Protein AF-A0A938M442-F1 (afdb_monomer_lite)

Secondary structure (DSSP, 8-state):
------------B--B-TTS-TTS--BTTB-BS-HHHHHHH--TT-B-

Foldseek 3Di:
DDPPPPDPLPQDEFAEDCPADLPFPRDPVHHHNDPVSVVVVDDVSHYD

Sequence (48 aa):
MVCATGALALAETFYVSPSGNDKAAGSEREPFATLGRAEEALKPGDTV

Radius of gyration: 13.72 Å; chains: 1; bounding box: 35×14×37 Å

pLDDT: mean 81.54, std 16.54, range [45.19, 96.75]

Structure (mmCIF, N/CA/C/O backbone):
data_AF-A0A938M442-F1
#
_entry.id   AF-A0A938M442-F1
#
loop_
_atom_site.group_PDB
_atom_site.id
_atom_site.type_symbol
_atom_site.label_atom_id
_atom_site.label_alt_id
_atom_site.label_comp_id
_atom_site.label_asym_id
_atom_site.label_entity_id
_atom_site.label_seq_id
_atom_site.pdbx_PDB_ins_code
_atom_site.Cartn_x
_atom_site.Cartn_y
_atom_site.Cartn_z
_atom_site.occupancy
_atom_site.B_iso_or_equiv
_atom_site.auth_seq_id
_atom_site.auth_comp_id
_atom_site.auth_asym_id
_atom_site.auth_atom_id
_atom_site.pdbx_PDB_model_num
ATOM 1 N N . MET A 1 1 ? 25.046 -6.096 -29.313 1.00 56.34 1 MET A N 1
ATOM 2 C CA . MET A 1 1 ? 23.615 -6.410 -29.497 1.00 56.34 1 MET A CA 1
ATOM 3 C C . MET A 1 1 ? 23.006 -6.484 -28.103 1.00 56.34 1 MET A C 1
ATOM 5 O O . MET A 1 1 ? 23.181 -7.485 -27.426 1.00 56.34 1 MET A O 1
ATOM 9 N N . VAL A 1 2 ? 22.450 -5.374 -27.611 1.00 51.81 2 VAL A N 1
ATOM 10 C CA . VAL A 1 2 ? 21.780 -5.331 -26.302 1.00 51.81 2 VAL A CA 1
ATOM 11 C C . VAL A 1 2 ? 20.357 -5.815 -26.536 1.00 51.81 2 VAL A C 1
ATOM 13 O O . VAL A 1 2 ? 19.544 -5.095 -27.108 1.00 51.81 2 VAL A O 1
ATOM 16 N N . CYS A 1 3 ? 20.074 -7.059 -26.161 1.00 45.19 3 CYS A N 1
ATOM 17 C CA . CYS A 1 3 ? 18.705 -7.531 -26.042 1.00 45.19 3 CYS A CA 1
ATOM 18 C C . CYS A 1 3 ? 18.155 -6.925 -24.753 1.00 45.19 3 CYS A C 1
ATOM 20 O O . CYS A 1 3 ? 18.416 -7.440 -23.670 1.00 45.19 3 CYS A O 1
ATOM 22 N N . ALA A 1 4 ? 17.452 -5.798 -24.858 1.00 55.94 4 ALA A N 1
ATOM 23 C CA . ALA A 1 4 ? 16.576 -5.358 -23.788 1.00 55.94 4 ALA A CA 1
ATOM 24 C C . ALA A 1 4 ? 15.475 -6.416 -23.659 1.00 55.94 4 ALA A C 1
ATOM 26 O O . ALA A 1 4 ? 14.495 -6.414 -24.402 1.00 55.94 4 ALA A O 1
ATOM 27 N N . THR A 1 5 ? 15.673 -7.375 -22.759 1.00 54.16 5 THR A N 1
ATOM 28 C CA . THR A 1 5 ? 14.587 -8.162 -22.191 1.00 54.16 5 THR A CA 1
ATOM 29 C C . THR A 1 5 ? 13.651 -7.152 -21.546 1.00 54.16 5 THR A C 1
ATOM 31 O O . THR A 1 5 ? 13.965 -6.596 -20.496 1.00 54.16 5 THR A O 1
ATOM 34 N N . GLY A 1 6 ? 12.545 -6.838 -22.221 1.00 47.59 6 GLY A N 1
ATOM 35 C CA . GLY A 1 6 ? 11.475 -6.047 -21.638 1.00 47.59 6 GLY A CA 1
ATOM 36 C C . GLY A 1 6 ? 10.992 -6.781 -20.399 1.00 47.59 6 GLY A C 1
ATOM 37 O O . GLY A 1 6 ? 10.284 -7.780 -20.508 1.00 47.59 6 GLY A O 1
ATOM 38 N N . ALA A 1 7 ? 11.429 -6.331 -19.225 1.00 52.19 7 ALA A N 1
ATOM 39 C CA . ALA A 1 7 ? 10.768 -6.695 -17.993 1.00 52.19 7 ALA A CA 1
ATOM 40 C C . ALA A 1 7 ? 9.321 -6.234 -18.166 1.00 52.19 7 ALA A C 1
ATOM 42 O O . ALA A 1 7 ? 9.079 -5.053 -18.415 1.00 52.19 7 ALA A O 1
ATOM 43 N N . LEU A 1 8 ? 8.370 -7.166 -18.103 1.00 47.03 8 LEU A N 1
ATOM 44 C CA . LEU A 1 8 ? 6.996 -6.806 -17.793 1.00 47.03 8 LEU A CA 1
ATOM 45 C C . LEU A 1 8 ? 7.089 -5.935 -16.542 1.00 47.03 8 LEU A C 1
ATOM 47 O O . LEU A 1 8 ? 7.462 -6.433 -15.481 1.00 47.03 8 LEU A O 1
ATOM 51 N N . ALA A 1 9 ? 6.844 -4.635 -16.687 1.00 49.78 9 ALA A N 1
ATOM 52 C CA . ALA A 1 9 ? 6.531 -3.798 -15.550 1.00 49.78 9 ALA A CA 1
ATOM 53 C C . ALA A 1 9 ? 5.226 -4.375 -14.999 1.00 49.78 9 ALA A C 1
ATOM 55 O O . ALA A 1 9 ? 4.140 -4.046 -15.472 1.00 49.78 9 ALA A O 1
ATOM 56 N N . LEU A 1 10 ? 5.343 -5.335 -14.081 1.00 55.12 10 LEU A N 1
ATOM 57 C CA . LEU A 1 10 ? 4.270 -5.735 -13.188 1.00 55.12 10 LEU A CA 1
ATOM 58 C C . LEU A 1 10 ? 4.082 -4.552 -12.244 1.00 55.12 10 LEU A C 1
ATOM 60 O O . LEU A 1 10 ? 4.527 -4.608 -11.109 1.00 55.12 10 LEU A O 1
ATOM 64 N N . ALA A 1 11 ? 3.538 -3.454 -12.771 1.00 62.44 11 ALA A N 1
ATOM 65 C CA . ALA A 1 11 ? 3.054 -2.351 -11.970 1.00 62.44 11 ALA A CA 1
ATOM 66 C C . ALA A 1 11 ? 1.910 -2.926 -11.140 1.00 62.44 11 ALA A C 1
ATOM 68 O O . ALA A 1 11 ? 0.807 -3.143 -11.651 1.00 62.44 11 ALA A O 1
ATOM 69 N N . GLU A 1 12 ? 2.207 -3.292 -9.900 1.00 77.75 12 GLU A N 1
ATOM 70 C CA . GLU A 1 12 ? 1.209 -3.848 -9.005 1.00 77.75 12 GLU A CA 1
ATOM 71 C C . GLU A 1 12 ? 0.321 -2.688 -8.541 1.00 77.75 12 GLU A C 1
ATOM 73 O O . GLU A 1 12 ? 0.807 -1.613 -8.182 1.00 77.75 12 GLU A O 1
ATOM 78 N N . THR A 1 13 ? -0.997 -2.857 -8.669 1.00 85.31 13 THR A N 1
ATOM 79 C CA . THR A 1 13 ? -1.962 -1.861 -8.194 1.00 85.31 13 THR A CA 1
ATOM 80 C C . THR A 1 13 ? -2.308 -2.199 -6.759 1.00 85.31 13 THR A C 1
ATOM 82 O O . THR A 1 13 ? -2.926 -3.233 -6.494 1.00 85.31 13 THR A O 1
ATOM 85 N N . PHE A 1 14 ? -1.909 -1.327 -5.846 1.00 89.38 14 PHE A N 1
ATOM 86 C CA . PHE A 1 14 ? -2.281 -1.411 -4.446 1.00 89.38 14 PHE A CA 1
ATOM 87 C C . PHE A 1 14 ? -3.508 -0.541 -4.182 1.00 89.38 14 PHE A C 1
ATOM 89 O O . PHE A 1 14 ? -3.724 0.458 -4.853 1.00 89.38 14 PHE A O 1
ATOM 96 N N . TYR A 1 15 ? -4.332 -0.931 -3.214 1.00 92.25 15 TYR A N 1
ATOM 97 C CA . TYR A 1 15 ? -5.561 -0.219 -2.870 1.00 92.25 15 TYR A CA 1
ATOM 98 C C . TYR A 1 15 ? -5.507 0.249 -1.420 1.00 92.25 15 TYR A C 1
ATOM 100 O O . TYR A 1 15 ? -5.086 -0.498 -0.531 1.00 92.25 15 TYR A O 1
ATOM 108 N N . VAL A 1 16 ? -5.985 1.470 -1.167 1.00 93.69 16 VAL A N 1
ATOM 109 C CA . VAL A 1 16 ? -6.079 2.052 0.179 1.00 93.69 16 VAL A CA 1
ATOM 110 C C . VAL A 1 16 ? -7.519 2.433 0.487 1.00 93.69 16 VAL A C 1
ATOM 112 O O . VAL A 1 16 ? -8.201 3.073 -0.311 1.00 93.69 16 VAL A O 1
ATOM 115 N N . SER A 1 17 ? -7.982 2.052 1.673 1.00 94.69 17 SER A N 1
ATOM 116 C CA . SER A 1 17 ? -9.290 2.430 2.200 1.00 94.69 17 SER A CA 1
ATOM 117 C C . SER A 1 17 ? -9.172 2.740 3.691 1.00 94.69 17 SER A C 1
ATOM 119 O O . SER A 1 17 ? -8.548 1.962 4.407 1.00 94.69 17 SER A O 1
ATOM 121 N N . PRO A 1 18 ? -9.834 3.787 4.218 1.00 92.44 18 PRO A N 1
ATOM 122 C CA . PRO A 1 18 ? -9.856 4.062 5.658 1.00 92.44 18 PRO A CA 1
ATOM 123 C C . PRO A 1 18 ? -10.405 2.908 6.513 1.00 92.44 18 PRO A C 1
ATOM 125 O O . PRO A 1 18 ? -10.140 2.852 7.710 1.00 92.44 18 PRO A O 1
ATOM 128 N N . SER A 1 19 ? -11.182 1.995 5.917 1.00 94.19 19 SER A N 1
ATOM 129 C CA . SER A 1 19 ? -11.694 0.782 6.568 1.00 94.19 19 SER A CA 1
ATOM 130 C C . SER A 1 19 ? -10.842 -0.469 6.299 1.00 94.19 19 SER A C 1
ATOM 132 O O . SER A 1 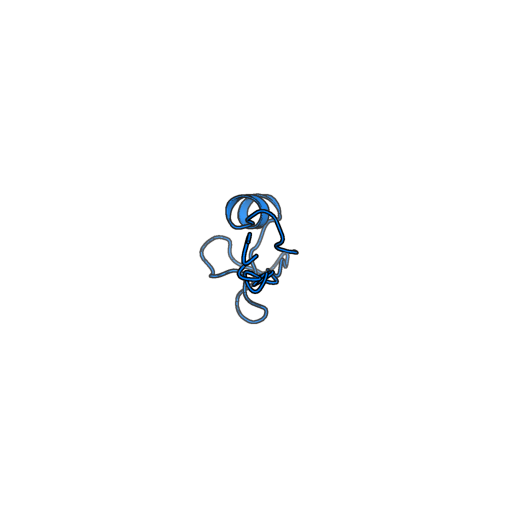19 ? -11.285 -1.576 6.602 1.00 94.19 19 SER A O 1
ATOM 134 N N . GLY A 1 20 ? -9.682 -0.315 5.653 1.00 92.56 20 GLY A N 1
ATOM 135 C CA . GLY A 1 20 ? -8.749 -1.388 5.315 1.00 92.56 20 GLY A CA 1
ATOM 136 C C . GLY A 1 20 ? -7.915 -1.863 6.506 1.00 92.56 20 GLY A C 1
ATOM 137 O O . GLY A 1 20 ? -8.206 -1.565 7.665 1.00 92.56 20 GLY A O 1
ATOM 138 N N . ASN A 1 21 ? -6.852 -2.615 6.220 1.00 94.81 21 ASN A N 1
ATOM 139 C CA . ASN A 1 21 ? -5.961 -3.171 7.237 1.00 94.81 21 ASN A CA 1
ATOM 140 C C . ASN A 1 21 ? -4.502 -3.137 6.766 1.00 94.81 21 ASN A C 1
ATOM 142 O O . ASN A 1 21 ? -4.159 -3.732 5.753 1.00 94.81 21 ASN A O 1
ATOM 146 N N . ASP A 1 22 ? -3.608 -2.522 7.539 1.00 94.25 22 ASP A N 1
ATOM 147 C CA . ASP A 1 22 ? -2.182 -2.428 7.185 1.00 94.25 22 ASP A CA 1
ATOM 148 C C . ASP A 1 22 ? -1.416 -3.761 7.279 1.00 94.25 22 ASP A C 1
ATOM 150 O O . ASP A 1 22 ? -0.268 -3.855 6.852 1.00 94.25 22 ASP A O 1
ATOM 154 N N . LYS A 1 23 ? -2.047 -4.814 7.815 1.00 94.31 23 LYS A N 1
ATOM 155 C CA . LYS A 1 23 ? -1.540 -6.196 7.766 1.00 94.31 23 LYS A CA 1
ATOM 156 C C . LYS A 1 23 ? -2.026 -6.980 6.539 1.00 94.31 23 LYS A C 1
ATOM 158 O O . LYS A 1 23 ? -1.637 -8.137 6.392 1.00 94.31 23 LYS A O 1
ATOM 163 N N . ALA A 1 24 ? -2.904 -6.403 5.720 1.00 92.50 24 ALA A N 1
ATOM 164 C CA . ALA A 1 24 ? -3.410 -7.032 4.506 1.00 92.50 24 ALA A CA 1
ATOM 165 C C . ALA A 1 24 ? -2.363 -7.055 3.383 1.00 92.50 24 ALA A C 1
ATOM 167 O O . ALA A 1 24 ? -1.284 -6.479 3.507 1.00 92.50 24 ALA A O 1
ATOM 168 N N . ALA A 1 25 ? -2.699 -7.704 2.269 1.00 89.06 25 ALA A N 1
ATOM 169 C CA . ALA A 1 25 ? -1.856 -7.729 1.076 1.00 89.06 25 ALA A CA 1
ATOM 170 C C . ALA A 1 25 ? -1.935 -6.441 0.226 1.00 89.06 25 ALA A C 1
ATOM 172 O O . ALA A 1 25 ? -1.101 -6.262 -0.655 1.00 89.06 25 ALA A O 1
ATOM 173 N N . GLY A 1 26 ? -2.913 -5.555 0.466 1.00 88.62 26 GLY A N 1
ATOM 174 C CA . GLY A 1 26 ? -3.100 -4.325 -0.316 1.00 88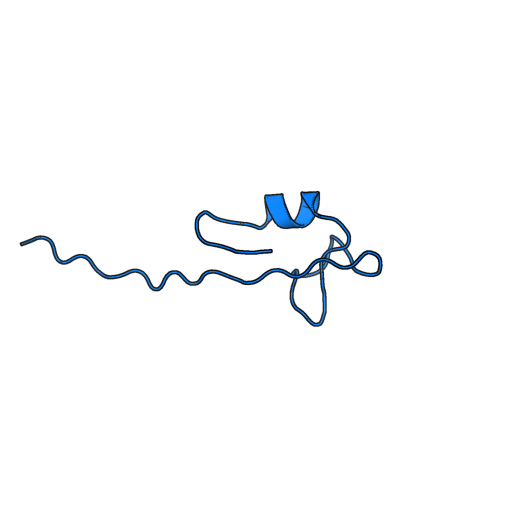.62 26 GLY A CA 1
ATOM 175 C C . GLY A 1 26 ? -3.842 -4.527 -1.637 1.00 88.62 26 GLY A C 1
ATOM 176 O O . GLY A 1 26 ? -3.735 -3.695 -2.532 1.00 88.62 26 GLY A O 1
ATOM 177 N N . SER A 1 27 ? -4.587 -5.625 -1.769 1.00 91.62 27 SER A N 1
ATOM 178 C CA . SER A 1 27 ? -5.418 -5.910 -2.944 1.00 91.62 27 SER A CA 1
ATOM 179 C C . SER A 1 27 ? -6.772 -5.201 -2.856 1.00 91.62 27 SER A C 1
ATOM 181 O O . SER A 1 27 ? -7.181 -4.768 -1.785 1.00 91.62 27 SER A O 1
ATOM 183 N N . GLU A 1 28 ? -7.535 -5.163 -3.946 1.00 89.38 28 GLU A N 1
ATOM 184 C CA . GLU A 1 28 ? -8.882 -4.569 -3.955 1.00 89.38 28 GLU A CA 1
ATOM 185 C C . GLU A 1 28 ? -9.821 -5.170 -2.886 1.00 89.38 28 GLU A C 1
ATOM 187 O O . GLU A 1 28 ? -10.644 -4.468 -2.302 1.00 89.38 28 GLU A O 1
ATOM 192 N N . ARG A 1 29 ? -9.682 -6.473 -2.591 1.00 91.31 29 ARG A N 1
ATOM 193 C CA . ARG A 1 29 ? -10.476 -7.157 -1.553 1.00 91.31 29 ARG A CA 1
ATOM 194 C C . ARG A 1 29 ? -9.933 -6.954 -0.144 1.00 91.31 29 ARG A C 1
ATOM 196 O O . ARG A 1 29 ? -10.688 -7.082 0.815 1.00 91.31 29 ARG A O 1
ATOM 203 N N . GLU A 1 30 ? -8.643 -6.671 -0.023 1.00 92.69 30 GLU A N 1
ATOM 204 C CA . GLU A 1 30 ? -7.961 -6.483 1.254 1.00 92.69 30 GLU A CA 1
ATOM 205 C C . GLU A 1 30 ? -7.032 -5.260 1.164 1.00 92.69 30 GLU A C 1
ATOM 207 O O . GLU A 1 30 ? -5.806 -5.419 1.097 1.00 92.69 30 GLU A O 1
ATOM 212 N N . PRO A 1 31 ? -7.605 -4.042 1.101 1.00 95.06 31 PRO A N 1
ATOM 213 C CA . PRO A 1 31 ? -6.830 -2.822 0.937 1.00 95.06 31 PRO A CA 1
ATOM 214 C C . PRO A 1 31 ? -6.057 -2.485 2.215 1.00 95.06 31 PRO A C 1
ATOM 216 O O . PRO A 1 31 ? -6.458 -2.854 3.326 1.00 95.06 31 PRO A O 1
ATOM 219 N N . PHE A 1 32 ? -4.978 -1.721 2.067 1.00 96.75 32 PHE A N 1
ATOM 220 C CA . PHE A 1 32 ? -4.286 -1.122 3.206 1.00 96.75 32 PHE A CA 1
ATOM 221 C C . PHE A 1 32 ? -5.172 -0.072 3.887 1.00 96.75 32 PHE A C 1
ATOM 223 O O . PHE A 1 32 ? -6.061 0.511 3.261 1.00 96.75 32 PHE A O 1
ATOM 230 N N . ALA A 1 33 ? -4.929 0.172 5.176 1.00 96.31 33 ALA A N 1
ATOM 231 C CA . ALA A 1 33 ? -5.630 1.212 5.925 1.00 96.31 33 ALA A CA 1
ATOM 232 C C . ALA A 1 33 ? -5.005 2.596 5.691 1.00 96.31 33 ALA A C 1
ATOM 234 O O . ALA A 1 33 ? -5.703 3.611 5.718 1.00 96.31 33 ALA A O 1
ATOM 235 N N . THR A 1 34 ? -3.688 2.645 5.469 1.00 95.06 34 THR A N 1
ATOM 236 C CA . THR A 1 34 ? -2.921 3.888 5.368 1.00 95.06 34 THR A CA 1
ATOM 237 C C . THR A 1 34 ? -2.073 3.964 4.102 1.00 95.06 34 THR A C 1
ATOM 239 O O . THR A 1 34 ? -1.573 2.961 3.592 1.00 95.06 34 THR A O 1
ATOM 242 N N . LEU A 1 35 ? -1.860 5.193 3.616 1.00 92.06 35 LEU A N 1
ATOM 243 C CA . LEU A 1 35 ? -0.940 5.456 2.505 1.00 92.06 35 LEU A CA 1
ATOM 244 C C . LEU A 1 35 ? 0.506 5.108 2.872 1.00 92.06 35 LEU A C 1
ATOM 246 O O . LEU A 1 35 ? 1.208 4.545 2.046 1.00 92.06 35 LEU A O 1
ATOM 250 N N . GLY A 1 36 ? 0.932 5.358 4.116 1.00 93.44 36 GLY A N 1
ATOM 251 C CA . GLY A 1 36 ? 2.292 5.032 4.558 1.00 93.44 36 GLY A CA 1
ATOM 252 C C . GLY A 1 36 ? 2.610 3.541 4.437 1.00 93.44 36 GLY A C 1
ATOM 253 O O . GLY A 1 36 ? 3.683 3.173 3.970 1.00 93.44 36 GLY A O 1
ATOM 254 N N . ARG A 1 37 ? 1.650 2.663 4.763 1.00 93.50 37 ARG A N 1
ATOM 255 C CA . ARG A 1 37 ? 1.825 1.223 4.545 1.00 93.50 37 ARG A CA 1
ATOM 256 C C . ARG A 1 37 ? 1.919 0.867 3.061 1.00 93.50 37 ARG A C 1
ATOM 258 O O . ARG A 1 37 ? 2.695 -0.017 2.699 1.00 93.50 37 ARG A O 1
ATOM 265 N N . ALA A 1 38 ? 1.136 1.533 2.217 1.00 90.06 38 ALA A N 1
ATOM 266 C CA . ALA A 1 38 ? 1.200 1.322 0.780 1.00 90.06 38 ALA A CA 1
ATOM 267 C C . ALA A 1 38 ? 2.552 1.768 0.203 1.00 90.06 38 ALA A C 1
ATOM 269 O O . ALA A 1 38 ? 3.163 1.014 -0.544 1.00 90.06 38 ALA A O 1
ATOM 270 N N . GLU A 1 39 ? 3.075 2.922 0.622 1.00 91.31 39 GLU A N 1
ATOM 271 C CA . GLU A 1 39 ? 4.393 3.429 0.217 1.00 91.31 39 GLU A CA 1
ATOM 272 C C . GLU A 1 39 ? 5.537 2.467 0.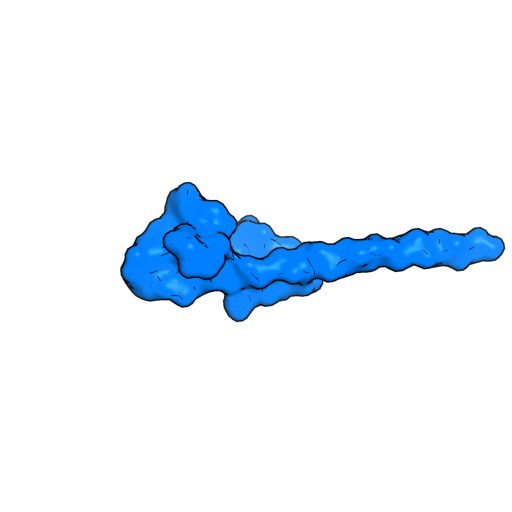559 1.00 91.31 39 GLU A C 1
ATOM 274 O O . GLU A 1 39 ? 6.455 2.298 -0.239 1.00 91.31 39 GLU A O 1
ATOM 279 N N . GLU A 1 40 ? 5.469 1.782 1.703 1.00 91.50 40 GLU A N 1
ATOM 280 C CA . GLU A 1 40 ? 6.439 0.740 2.065 1.00 91.50 40 GLU A CA 1
ATOM 281 C C . GLU A 1 40 ? 6.344 -0.520 1.187 1.00 91.50 40 GLU A C 1
ATOM 283 O O . GLU A 1 40 ? 7.309 -1.284 1.098 1.00 91.50 40 GLU A O 1
ATOM 288 N N . ALA A 1 41 ? 5.175 -0.787 0.599 1.00 87.44 41 ALA A N 1
ATOM 289 C CA . ALA A 1 41 ? 4.935 -1.939 -0.269 1.00 87.44 41 ALA A CA 1
ATOM 290 C C . ALA A 1 41 ? 5.284 -1.655 -1.740 1.00 87.44 41 ALA A C 1
ATOM 292 O O . ALA A 1 41 ? 5.667 -2.581 -2.458 1.00 87.44 41 ALA A O 1
ATOM 293 N N . LEU A 1 42 ? 5.178 -0.391 -2.163 1.00 87.75 42 LEU A N 1
ATOM 294 C CA . LEU A 1 42 ? 5.446 0.057 -3.525 1.00 87.75 42 LEU A CA 1
ATOM 295 C C . LEU A 1 42 ? 6.912 -0.152 -3.921 1.00 87.75 42 LEU A C 1
ATOM 297 O O . LEU A 1 42 ? 7.854 0.174 -3.194 1.00 87.75 42 LEU A O 1
ATOM 301 N N . LYS A 1 4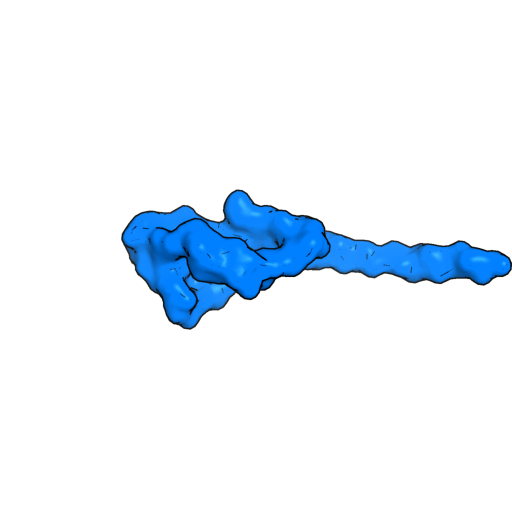3 ? 7.106 -0.625 -5.148 1.00 85.56 43 LYS A N 1
ATOM 302 C CA . LYS A 1 43 ? 8.385 -0.606 -5.856 1.00 85.56 43 LYS A CA 1
ATOM 303 C C . LYS A 1 43 ? 8.329 0.410 -6.999 1.00 85.56 43 LYS A C 1
ATOM 305 O O . LYS A 1 43 ? 7.249 0.819 -7.426 1.00 85.56 43 LYS A O 1
ATOM 310 N N . PRO A 1 44 ? 9.487 0.840 -7.533 1.00 82.94 44 PRO A N 1
ATOM 311 C CA . PRO A 1 44 ? 9.508 1.727 -8.689 1.00 82.94 44 PRO A CA 1
ATOM 312 C C . PRO A 1 44 ? 8.717 1.136 -9.863 1.00 82.94 44 PRO A C 1
ATOM 314 O O . PRO A 1 44 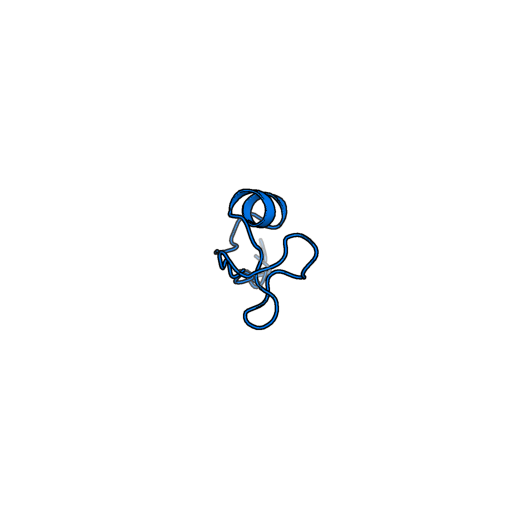? 9.079 0.082 -10.385 1.00 82.94 44 PRO A O 1
ATOM 317 N N . GLY A 1 45 ? 7.664 1.840 -10.280 1.00 81.31 45 GLY A N 1
ATOM 318 C CA . GLY A 1 45 ? 6.752 1.408 -11.343 1.00 81.31 45 GLY A CA 1
ATOM 319 C C . GLY A 1 45 ? 5.364 0.972 -10.862 1.00 81.31 45 GLY A C 1
ATOM 320 O O . GLY A 1 45 ? 4.478 0.868 -11.702 1.00 81.31 45 GLY A O 1
ATOM 321 N N . ASP A 1 46 ? 5.157 0.779 -9.558 1.00 82.00 46 ASP A N 1
ATOM 322 C CA . ASP A 1 46 ? 3.853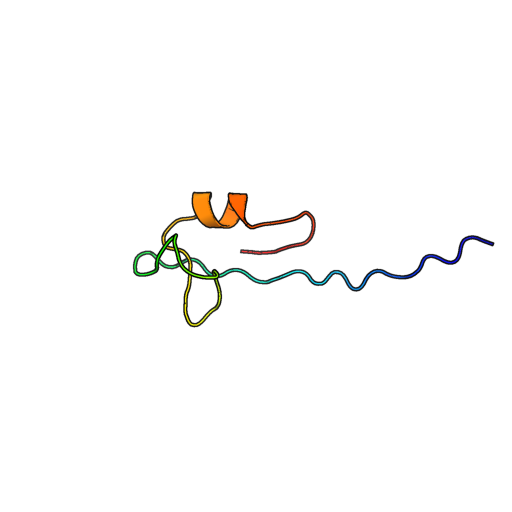 0.426 -8.982 1.00 82.00 46 ASP A CA 1
ATOM 323 C C . ASP A 1 46 ? 2.936 1.651 -8.810 1.00 82.00 46 ASP A C 1
ATOM 325 O O . ASP A 1 46 ? 3.371 2.801 -8.911 1.00 82.00 46 ASP A O 1
ATOM 329 N N . THR A 1 47 ? 1.642 1.415 -8.572 1.00 80.94 47 THR A N 1
ATOM 330 C CA . THR A 1 47 ? 0.630 2.469 -8.363 1.00 80.94 47 THR A CA 1
ATOM 331 C C . THR A 1 47 ? -0.242 2.147 -7.148 1.00 80.94 47 THR A C 1
ATOM 333 O O . THR A 1 47 ? -0.484 0.975 -6.858 1.00 80.94 47 THR A O 1
ATOM 336 N N . VAL A 1 48 ? -0.710 3.186 -6.447 1.00 82.50 48 VAL A N 1
ATOM 337 C CA . VAL A 1 48 ? -1.630 3.103 -5.300 1.00 82.50 48 VAL A CA 1
ATOM 338 C C . VAL A 1 48 ? -2.893 3.930 -5.530 1.00 82.50 48 VAL A C 1
ATOM 340 O O . VAL A 1 48 ? -2.780 4.951 -6.249 1.00 82.50 48 VAL A O 1
#